Protein AF-A0A965VA04-F1 (afdb_monomer)

pLDDT: mean 80.52, std 14.57, range [36.97, 97.62]

Solvent-accessible surface area (backbone atoms only — not comparable to full-atom values): 9329 Å² total; per-residue (Å²): 128,86,87,73,84,72,56,68,74,58,52,50,52,54,49,53,49,60,75,69,34,83,90,59,52,73,62,57,53,20,60,76,72,73,46,57,55,67,59,56,49,54,55,49,70,72,44,88,49,95,79,66,78,63,66,71,76,73,51,81,84,73,53,56,68,70,58,51,50,51,52,44,55,52,51,70,73,43,54,81,79,50,40,61,55,50,28,61,77,71,75,50,54,73,67,58,47,53,50,50,51,52,50,54,54,47,55,62,68,45,49,62,58,53,49,52,52,50,54,51,50,51,56,52,49,52,53,52,47,53,53,50,53,48,53,50,50,50,52,52,50,51,54,53,49,52,55,51,51,52,48,62,66,58,74,76,112

Sequence (157 aa):
MANTAYSQD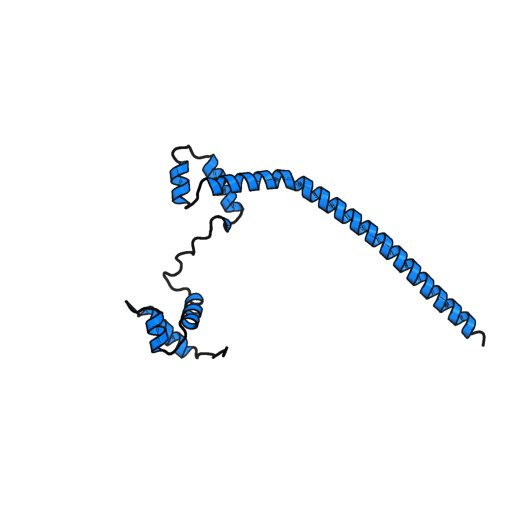FLERVIQCFLNRGKRSARDIAKEFGISHSTLGEWLSGLSLPGQNAAVPVLAEDWPAAKKFQTVSLFDALQDEERGEFLRKQGLTTAYINRWRSALLGALDTRDQEKIRLEQRVRSLEKELEKKDKALAEAAALLILQKKSQRLFLDEE

Radius of gyration: 33.51 Å; Cα contacts (8 Å, |Δi|>4): 37; chains: 1; bounding box: 64×57×90 Å

Nearest PDB structures (foldseek):
  2cfx-assembly1_C  TM=6.377E-01  e=1.053E+00  Bacillus subtilis

Mean predicted aligned error: 17.14 Å

Foldseek 3Di:
DDPPPDDPVLLVVLVVCVVVVVPDDLVVSCVVSVHDSVVSVVSVVVDPDVPVPPPPLCPLVNDDLVVLVVLLVVLVVDDPVVNVVSCVVSVHDPVSSVVSVCVVVVCVVCVVVVVVVVVVVVVVVVVVVVVVVVVVVVVVVVVVVVVVVVVVVVVVD

Secondary structure (DSSP, 8-state):
-------HHHHHHHHHHHHT-TT--HHHHHHHTT--HHHHHHHHHHS--TT--S-----GGGS-HHHHHHHHHHHHHS-HHHHHHHHHHHT--HHHHHHHHHHHHHHHHHHHHHHHHHHHHHHHHHHHHHHHHHHHHHHHHHHHHHHHHHHHHHTT-

Structure (mmCIF, N/CA/C/O backbone):
data_AF-A0A965VA04-F1
#
_entry.id   AF-A0A965VA04-F1
#
loop_
_atom_site.group_PDB
_atom_site.id
_atom_site.type_symbol
_atom_site.label_atom_id
_atom_site.label_alt_id
_atom_site.label_comp_id
_atom_site.label_asym_id
_atom_site.label_entity_id
_atom_site.label_seq_id
_atom_site.pdbx_PDB_ins_code
_atom_site.Cartn_x
_atom_site.Cartn_y
_atom_site.Cartn_z
_atom_site.occupancy
_atom_site.B_iso_or_equiv
_atom_site.auth_seq_id
_atom_site.auth_comp_id
_atom_site.auth_asym_id
_atom_site.auth_atom_id
_atom_site.pdbx_PDB_model_num
ATOM 1 N N . MET A 1 1 ? 16.373 -27.374 20.391 1.00 39.09 1 MET A N 1
ATOM 2 C CA . MET A 1 1 ? 15.597 -27.760 21.590 1.00 39.09 1 MET A CA 1
ATOM 3 C C . MET A 1 1 ? 14.671 -28.890 21.182 1.00 39.09 1 MET A C 1
ATOM 5 O O . MET A 1 1 ? 14.147 -28.831 20.078 1.00 39.09 1 MET A O 1
ATOM 9 N N . ALA A 1 2 ? 14.610 -29.962 21.973 1.00 36.97 2 ALA A N 1
ATOM 10 C CA . ALA A 1 2 ? 14.029 -31.238 21.564 1.00 36.97 2 ALA A CA 1
ATOM 11 C C . ALA A 1 2 ? 12.546 -31.096 21.189 1.00 36.97 2 ALA A C 1
ATOM 13 O O . ALA A 1 2 ? 11.734 -30.672 22.006 1.00 36.97 2 ALA A O 1
ATOM 14 N N . ASN A 1 3 ? 12.212 -31.463 19.951 1.00 45.06 3 ASN A N 1
ATOM 15 C CA . ASN A 1 3 ? 10.843 -31.636 19.487 1.00 45.06 3 ASN A CA 1
ATOM 16 C C . ASN A 1 3 ? 10.326 -32.964 20.061 1.00 45.06 3 ASN A C 1
ATOM 18 O O . ASN A 1 3 ? 10.344 -34.000 19.399 1.00 45.06 3 ASN A O 1
ATOM 22 N N . THR A 1 4 ? 10.008 -32.968 21.355 1.00 59.09 4 THR A N 1
ATOM 23 C CA . THR A 1 4 ? 9.412 -34.127 22.016 1.00 59.09 4 THR A CA 1
ATOM 24 C C . THR A 1 4 ? 7.961 -34.201 21.570 1.00 59.09 4 THR A C 1
ATOM 26 O O . THR A 1 4 ? 7.130 -33.418 22.025 1.00 59.09 4 THR A O 1
ATOM 29 N N . ALA A 1 5 ? 7.664 -35.113 20.648 1.00 65.44 5 ALA A N 1
ATOM 30 C CA . ALA A 1 5 ? 6.299 -35.454 20.284 1.00 65.44 5 ALA A CA 1
ATOM 31 C C . ALA A 1 5 ? 5.616 -36.083 21.509 1.00 65.44 5 ALA A C 1
ATOM 33 O O . ALA A 1 5 ? 5.807 -37.260 21.811 1.00 65.44 5 ALA A O 1
ATOM 34 N N . TYR A 1 6 ? 4.888 -35.271 22.272 1.00 70.81 6 TYR A N 1
ATOM 35 C CA . TYR A 1 6 ? 4.071 -35.753 23.378 1.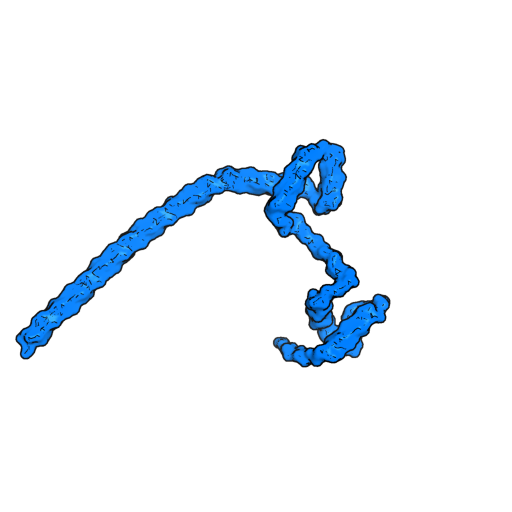00 70.81 6 TYR A CA 1
ATOM 36 C C . TYR A 1 6 ? 2.892 -36.555 22.812 1.00 70.81 6 TYR A C 1
ATOM 38 O O . TYR A 1 6 ? 2.289 -36.155 21.816 1.00 70.81 6 TYR A O 1
ATOM 46 N N . SER A 1 7 ? 2.571 -37.691 23.436 1.00 79.06 7 SER A N 1
ATOM 47 C CA . SER A 1 7 ? 1.413 -38.507 23.046 1.00 79.06 7 SER A CA 1
ATOM 48 C C . SER A 1 7 ? 0.109 -37.710 23.194 1.00 79.06 7 SER A C 1
ATOM 50 O O . SER A 1 7 ? -0.041 -36.945 24.151 1.00 79.06 7 SER A O 1
ATOM 52 N N . GLN A 1 8 ? -0.845 -37.907 22.278 1.00 73.44 8 GLN A N 1
ATOM 53 C CA . GLN A 1 8 ? -2.151 -37.234 22.316 1.00 73.44 8 GLN A CA 1
ATOM 54 C C . GLN A 1 8 ? -2.909 -37.531 23.620 1.00 73.44 8 GLN A C 1
ATOM 56 O O . GLN A 1 8 ? -3.426 -36.609 24.245 1.00 73.44 8 GLN A O 1
ATOM 61 N N . ASP A 1 9 ? -2.847 -38.767 24.119 1.00 79.75 9 ASP A N 1
ATOM 62 C CA . ASP A 1 9 ? -3.472 -39.159 25.392 1.00 79.75 9 ASP A CA 1
ATOM 63 C C . ASP A 1 9 ? -2.913 -38.383 26.594 1.00 79.75 9 ASP A C 1
ATOM 65 O O . ASP A 1 9 ? -3.607 -38.105 27.575 1.00 79.75 9 ASP A O 1
ATOM 69 N N . PHE A 1 10 ? -1.624 -38.041 26.543 1.00 82.62 10 PHE A N 1
ATOM 70 C CA . PHE A 1 10 ? -0.968 -37.268 27.592 1.00 82.62 10 PHE A CA 1
ATOM 71 C C . PHE A 1 10 ? -1.397 -35.801 27.534 1.00 82.62 10 PHE A C 1
ATOM 73 O O . PHE A 1 10 ? -1.722 -35.213 28.566 1.00 82.62 10 PHE A O 1
ATOM 80 N N . LEU A 1 11 ? -1.463 -35.240 26.325 1.00 80.56 11 LEU A N 1
ATOM 81 C CA . LEU A 1 11 ? -1.966 -33.894 26.083 1.00 80.56 11 LEU A CA 1
ATOM 82 C C . LEU A 1 11 ? -3.397 -33.740 26.625 1.00 80.56 11 LEU A C 1
ATOM 84 O O . LEU A 1 11 ? -3.666 -32.821 27.398 1.00 80.56 11 LEU A O 1
ATOM 88 N N . GLU A 1 12 ? -4.295 -34.668 26.287 1.00 81.19 12 GLU A N 1
ATOM 89 C CA . GLU A 1 12 ? -5.690 -34.642 26.737 1.00 81.19 12 GLU A CA 1
ATOM 90 C C . GLU A 1 12 ? -5.812 -34.674 28.262 1.00 81.19 12 GLU A C 1
ATOM 92 O O . GLU A 1 12 ? -6.580 -33.901 28.835 1.00 81.19 12 GLU A O 1
ATOM 97 N N . ARG A 1 13 ? -5.010 -35.495 28.949 1.00 83.75 13 ARG A N 1
ATOM 98 C CA . ARG A 1 13 ? -4.987 -35.542 30.422 1.00 83.75 13 ARG A CA 1
ATOM 99 C C . ARG A 1 13 ? -4.544 -34.218 31.040 1.00 83.75 13 ARG A C 1
ATOM 101 O O . ARG A 1 13 ? -5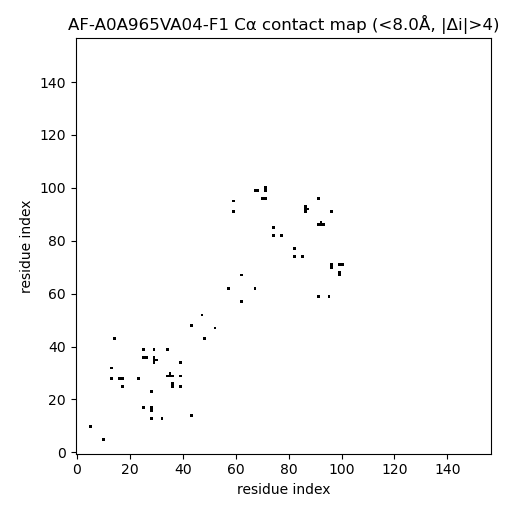.160 -33.761 32.004 1.00 83.75 13 ARG A O 1
ATOM 108 N N . VAL A 1 14 ? -3.504 -33.592 30.487 1.00 84.00 14 VAL A N 1
ATOM 109 C CA . VAL A 1 14 ? -2.998 -32.292 30.959 1.00 84.00 14 VAL A CA 1
ATOM 110 C C . VAL A 1 14 ? -4.043 -31.197 30.736 1.00 84.00 14 VAL A C 1
ATOM 112 O O . VAL A 1 14 ? -4.295 -30.396 31.638 1.00 84.00 14 VAL A O 1
ATOM 115 N N . ILE A 1 15 ? -4.711 -31.194 29.580 1.00 81.62 15 ILE A N 1
ATOM 116 C CA . ILE A 1 15 ? -5.791 -30.250 29.266 1.00 81.62 15 ILE A CA 1
ATOM 117 C C . ILE A 1 15 ? -6.987 -30.462 30.197 1.00 81.62 15 ILE A C 1
ATOM 119 O O . ILE A 1 15 ? -7.501 -29.492 30.743 1.00 81.62 15 ILE A O 1
ATOM 123 N N . GLN A 1 16 ? -7.413 -31.703 30.439 1.00 81.25 16 GLN A N 1
ATOM 124 C CA . GLN A 1 16 ? -8.511 -32.014 31.363 1.00 81.25 16 GLN A CA 1
ATOM 125 C C . GLN A 1 16 ? -8.188 -31.580 32.798 1.00 81.25 16 GLN A C 1
ATOM 127 O O . GLN A 1 16 ? -9.033 -30.999 33.482 1.00 81.25 16 GLN A O 1
ATOM 132 N N . CYS A 1 17 ? -6.949 -31.787 33.250 1.00 81.50 17 CYS A N 1
ATOM 133 C CA . CYS A 1 17 ? -6.483 -31.274 34.537 1.00 81.50 17 CYS A CA 1
ATOM 134 C C . CYS A 1 17 ? -6.502 -29.736 34.568 1.00 81.50 17 CYS A C 1
ATOM 136 O O . CYS A 1 17 ? -6.947 -29.139 35.548 1.00 81.50 17 CYS A O 1
ATOM 138 N N . PHE A 1 18 ? -6.097 -29.086 33.472 1.00 82.06 18 PHE A N 1
ATOM 139 C CA . PHE A 1 18 ? -6.137 -27.633 33.329 1.00 82.06 18 PHE A CA 1
ATOM 140 C C . PHE A 1 18 ? -7.560 -27.069 33.315 1.00 82.06 18 PHE A C 1
ATOM 142 O O . PHE A 1 18 ? -7.815 -26.039 33.938 1.00 82.06 18 PHE A O 1
ATOM 149 N N . LEU A 1 19 ? -8.501 -27.720 32.641 1.00 78.69 19 LEU A N 1
ATOM 150 C CA . LEU A 1 19 ? -9.908 -27.322 32.613 1.00 78.69 19 LEU A CA 1
ATOM 151 C C . LEU A 1 19 ? -10.553 -27.457 33.998 1.00 78.69 19 LEU A C 1
ATOM 153 O O . LEU A 1 19 ? -11.266 -26.558 34.436 1.00 78.69 19 LEU A O 1
ATOM 157 N N . ASN A 1 20 ? -10.204 -28.513 34.734 1.00 79.19 20 ASN A N 1
ATOM 158 C CA . ASN A 1 20 ? -10.722 -28.795 36.075 1.00 79.19 20 ASN A CA 1
ATOM 159 C C . ASN A 1 20 ? -9.876 -28.181 37.208 1.00 79.19 20 ASN A C 1
ATOM 161 O O . ASN A 1 20 ? -10.038 -28.529 38.378 1.00 79.19 20 ASN A O 1
ATOM 165 N N . ARG A 1 21 ? -8.964 -27.252 36.888 1.00 73.44 21 ARG A N 1
ATOM 166 C CA . ARG A 1 21 ? -7.933 -26.769 37.823 1.00 73.44 21 ARG A CA 1
ATOM 167 C C . ARG A 1 21 ? -8.432 -25.905 38.978 1.00 73.44 21 ARG A C 1
ATOM 169 O O . ARG A 1 21 ? -7.673 -25.646 39.915 1.00 73.44 21 ARG A O 1
ATOM 176 N N . GLY A 1 22 ? -9.672 -25.418 38.920 1.00 73.50 22 GLY A N 1
ATOM 177 C CA . GLY A 1 22 ? -10.227 -24.503 39.918 1.00 73.50 22 GLY A CA 1
ATOM 178 C C . GLY A 1 22 ? -9.309 -23.296 40.164 1.00 73.50 22 GLY A C 1
ATOM 179 O O . GLY A 1 22 ? -9.108 -22.476 39.274 1.00 73.50 22 GLY A O 1
ATOM 180 N N . LYS A 1 23 ? -8.725 -23.201 41.369 1.00 71.75 23 LYS A N 1
ATOM 181 C CA . LYS A 1 23 ? -7.816 -22.112 41.792 1.00 71.75 23 LYS A CA 1
ATOM 182 C C . LYS A 1 23 ? -6.332 -22.329 41.446 1.00 71.75 23 LYS A C 1
ATOM 184 O O . LYS A 1 23 ? -5.518 -21.462 41.752 1.00 71.75 23 LYS A O 1
ATOM 189 N N . ARG A 1 24 ? -5.947 -23.476 40.876 1.00 75.81 24 ARG A N 1
ATOM 190 C CA . ARG A 1 24 ? -4.537 -23.790 40.581 1.00 75.81 24 ARG A CA 1
ATOM 191 C C . ARG A 1 24 ? -4.043 -22.990 39.375 1.00 75.81 24 ARG A C 1
ATOM 193 O O . ARG A 1 24 ? -4.782 -22.787 38.408 1.00 75.81 24 ARG A O 1
ATOM 200 N N . SER A 1 25 ? -2.789 -22.542 39.416 1.00 77.81 25 SER A N 1
ATOM 201 C CA . SER A 1 25 ? -2.200 -21.781 38.314 1.00 77.81 25 SER A CA 1
ATOM 202 C C . SER A 1 25 ? -1.664 -22.704 37.213 1.00 77.81 25 SER A C 1
ATOM 204 O O . SER A 1 25 ? -1.310 -23.857 37.459 1.00 77.81 25 SER A O 1
ATOM 206 N N . ALA A 1 26 ? -1.548 -22.182 35.987 1.00 77.06 26 ALA A N 1
ATOM 207 C CA . ALA A 1 26 ? -0.932 -22.894 34.861 1.00 77.06 26 ALA A CA 1
ATOM 208 C C . ALA A 1 26 ? 0.501 -23.374 35.176 1.00 77.06 26 ALA A C 1
ATOM 210 O O . ALA A 1 26 ? 0.949 -24.406 34.682 1.00 77.06 26 ALA A O 1
ATOM 211 N N . ARG A 1 27 ? 1.214 -22.633 36.036 1.00 81.38 27 ARG A N 1
ATOM 212 C CA . ARG A 1 27 ? 2.588 -22.926 36.457 1.00 81.38 27 ARG A CA 1
ATOM 213 C C . ARG A 1 27 ? 2.671 -24.108 37.419 1.00 81.38 27 ARG A C 1
ATOM 215 O O . ARG A 1 27 ? 3.647 -24.850 37.357 1.00 81.38 27 ARG A O 1
ATOM 222 N N . ASP A 1 28 ? 1.667 -24.292 38.269 1.00 82.31 28 ASP A N 1
ATOM 223 C CA . ASP A 1 28 ? 1.632 -25.409 39.218 1.00 82.31 28 ASP A CA 1
ATOM 224 C C . ASP A 1 28 ? 1.373 -26.729 38.486 1.00 82.31 28 ASP A C 1
ATOM 226 O O . ASP A 1 28 ? 2.054 -27.717 38.736 1.00 82.31 28 ASP A O 1
ATOM 230 N N . ILE A 1 29 ? 0.482 -26.703 37.492 1.00 82.62 29 ILE A N 1
ATOM 231 C CA . ILE A 1 29 ? 0.181 -27.853 36.626 1.00 82.62 29 ILE A CA 1
ATOM 232 C C . ILE A 1 29 ? 1.400 -28.214 35.774 1.00 82.62 29 ILE A C 1
ATOM 234 O O . ILE A 1 29 ? 1.778 -29.376 35.688 1.00 82.62 29 ILE A O 1
ATOM 238 N N . ALA A 1 30 ? 2.077 -27.222 35.189 1.00 85.25 30 ALA A N 1
ATOM 239 C CA . ALA A 1 30 ? 3.297 -27.465 34.423 1.00 85.25 30 ALA A CA 1
ATOM 240 C C . ALA A 1 30 ? 4.381 -28.169 35.269 1.00 85.25 30 ALA A C 1
ATOM 242 O O . ALA A 1 30 ? 5.018 -29.106 34.794 1.00 85.25 30 ALA A O 1
ATOM 243 N N . LYS A 1 31 ? 4.537 -27.782 36.545 1.00 84.81 31 LYS A N 1
ATOM 244 C CA . LYS A 1 31 ? 5.458 -28.450 37.482 1.00 84.81 31 LYS A CA 1
ATOM 245 C C . LYS A 1 31 ? 5.027 -29.874 37.834 1.00 84.81 31 LYS A C 1
ATOM 247 O O . LYS A 1 31 ? 5.886 -30.744 37.912 1.00 84.81 31 LYS A O 1
ATOM 252 N N . GLU A 1 32 ? 3.733 -30.107 38.033 1.00 83.12 32 GLU A N 1
ATOM 253 C CA . GLU A 1 32 ? 3.170 -31.421 38.377 1.00 83.12 32 GLU A CA 1
ATOM 254 C C . GLU A 1 32 ? 3.403 -32.458 37.268 1.00 83.12 32 GLU A C 1
ATOM 256 O O . GLU A 1 32 ? 3.769 -33.597 37.548 1.00 83.12 32 GLU A O 1
ATOM 261 N N . PHE A 1 33 ? 3.274 -32.043 36.006 1.00 82.38 33 PHE A N 1
ATOM 262 C CA . PHE A 1 33 ? 3.495 -32.908 34.843 1.00 82.38 33 PHE A CA 1
ATOM 263 C C . PHE A 1 33 ? 4.930 -32.854 34.287 1.00 82.38 33 PHE A C 1
ATOM 265 O O . PHE A 1 33 ? 5.225 -33.525 33.300 1.00 82.38 33 PHE A O 1
ATOM 272 N N . GLY A 1 34 ? 5.829 -32.073 34.901 1.00 82.06 34 GLY A N 1
ATOM 273 C CA . GLY A 1 34 ? 7.233 -31.957 34.486 1.00 82.06 34 GLY A CA 1
ATOM 274 C C . GLY A 1 34 ? 7.450 -31.257 33.137 1.00 82.06 34 GLY A C 1
ATOM 275 O O . GLY A 1 34 ? 8.457 -31.498 32.475 1.00 82.06 34 GLY A O 1
ATOM 276 N N . ILE A 1 35 ? 6.516 -30.402 32.717 1.00 86.31 35 ILE A N 1
ATOM 277 C CA . ILE A 1 35 ? 6.520 -29.714 31.418 1.00 86.31 35 ILE A CA 1
ATOM 278 C C . ILE A 1 35 ? 6.936 -28.249 31.609 1.00 86.31 35 ILE A C 1
ATOM 280 O O . ILE A 1 35 ? 6.663 -27.630 32.638 1.00 86.31 35 ILE A O 1
ATOM 284 N N . SER A 1 36 ? 7.571 -27.648 30.600 1.00 83.38 36 SER A N 1
ATOM 285 C CA . SER A 1 36 ? 7.802 -26.200 30.595 1.00 83.38 36 SER A CA 1
ATOM 286 C C . SER A 1 36 ? 6.482 -25.421 30.537 1.00 83.38 36 SER A C 1
ATOM 288 O O . SER A 1 36 ? 5.577 -25.747 29.767 1.00 83.38 36 SER A O 1
ATOM 290 N N . HIS A 1 37 ? 6.403 -24.316 31.284 1.00 80.31 37 HIS A N 1
ATOM 291 C CA . HIS A 1 37 ? 5.270 -23.386 31.230 1.00 80.31 37 HIS A CA 1
ATOM 292 C C . HIS A 1 37 ? 5.014 -22.852 29.809 1.00 80.31 37 HIS A C 1
ATOM 294 O O . HIS A 1 37 ? 3.867 -22.619 29.438 1.00 80.31 37 HIS A O 1
ATOM 300 N N . SER A 1 38 ? 6.070 -22.673 29.007 1.00 77.44 38 SER A N 1
ATOM 301 C CA . SER A 1 38 ? 5.952 -22.229 27.612 1.00 77.44 38 SER A CA 1
ATOM 302 C C . SER A 1 38 ? 5.209 -23.246 26.742 1.00 77.44 38 SER A C 1
ATOM 304 O O . SER A 1 38 ? 4.315 -22.866 25.998 1.00 77.44 38 SER A O 1
ATOM 306 N N . THR A 1 39 ? 5.520 -24.535 26.892 1.00 81.38 39 THR A N 1
ATOM 307 C CA . THR A 1 39 ? 4.904 -25.630 26.128 1.00 81.38 39 THR A CA 1
ATOM 308 C C . THR A 1 39 ? 3.427 -25.794 26.483 1.00 81.38 39 THR A C 1
ATOM 310 O O . THR A 1 39 ? 2.589 -25.933 25.599 1.00 81.38 39 THR A O 1
ATOM 313 N N . LEU A 1 40 ? 3.087 -25.693 27.774 1.00 80.56 40 LEU A N 1
ATOM 314 C CA . LEU A 1 40 ? 1.691 -25.706 28.217 1.00 80.56 40 LEU A CA 1
ATOM 315 C C . LEU A 1 40 ? 0.912 -24.493 27.680 1.00 80.56 40 LEU A C 1
ATOM 317 O O . LEU A 1 40 ? -0.242 -24.636 27.289 1.00 80.56 40 LEU A O 1
ATOM 321 N N . GLY A 1 41 ? 1.540 -23.314 27.620 1.00 76.31 41 GLY A N 1
ATOM 322 C CA . GLY A 1 41 ? 0.945 -22.113 27.030 1.00 76.31 41 GLY A CA 1
ATOM 323 C C . GLY A 1 41 ? 0.706 -22.227 25.522 1.00 76.31 41 GLY A C 1
ATOM 324 O O . GLY A 1 41 ? -0.326 -21.773 25.035 1.00 76.31 41 GLY A O 1
ATOM 325 N N . GLU A 1 42 ? 1.614 -22.866 24.786 1.00 77.81 42 GLU A N 1
ATOM 326 C CA . GLU A 1 42 ? 1.490 -23.087 23.341 1.00 77.81 42 GLU A CA 1
ATOM 327 C C . GLU A 1 42 ? 0.340 -24.054 23.013 1.00 77.81 42 GLU A C 1
ATOM 329 O O . GLU A 1 42 ? -0.495 -23.760 22.158 1.00 77.81 42 GLU A O 1
ATOM 334 N N . TRP A 1 43 ? 0.204 -25.142 23.779 1.00 81.12 43 TRP A N 1
ATOM 335 C CA . TRP A 1 43 ? -0.951 -26.043 23.683 1.00 81.12 43 TRP A CA 1
ATOM 336 C C . TRP A 1 43 ? -2.260 -25.352 24.031 1.00 81.12 43 TRP A C 1
ATOM 338 O O . TRP A 1 43 ? -3.267 -25.545 23.354 1.00 81.12 43 TRP A O 1
ATOM 348 N N . LEU A 1 44 ? -2.238 -24.509 25.063 1.00 71.69 44 LEU A N 1
ATOM 349 C CA . LEU A 1 44 ? -3.411 -23.760 25.474 1.00 71.69 44 LEU A CA 1
ATOM 350 C C . LEU A 1 44 ? -3.840 -22.715 24.452 1.00 71.69 44 LEU A C 1
ATOM 352 O O . LEU A 1 44 ? -5.028 -22.486 24.292 1.00 71.69 44 LEU A O 1
ATOM 356 N N . SER A 1 45 ? -2.878 -22.095 23.776 1.00 67.69 45 SER A N 1
ATOM 357 C CA . SER A 1 45 ? -3.139 -21.110 22.726 1.00 67.69 45 SER A CA 1
ATOM 358 C C . SER A 1 45 ? -3.705 -21.773 21.467 1.00 67.69 45 SER A C 1
ATOM 360 O O . SER A 1 45 ? -4.504 -21.164 20.762 1.00 67.69 45 SER A O 1
ATOM 362 N N . GLY A 1 46 ? -3.325 -23.030 21.196 1.00 64.69 46 GLY A N 1
ATOM 363 C CA . GLY A 1 46 ? -3.902 -23.841 20.118 1.00 64.69 46 GLY A CA 1
ATOM 364 C C . GLY A 1 46 ? -5.311 -24.368 20.418 1.00 64.69 46 GLY A C 1
ATOM 365 O O . GLY A 1 46 ? -6.078 -24.640 19.496 1.00 64.69 46 GLY A O 1
ATOM 366 N N . LEU A 1 47 ? -5.680 -24.485 21.695 1.00 63.44 47 LEU A N 1
ATOM 367 C CA . LEU A 1 47 ? -7.014 -24.890 22.127 1.00 63.44 47 LEU A CA 1
ATOM 368 C C . LEU A 1 47 ? -7.850 -23.643 22.370 1.00 63.44 47 LEU A C 1
ATOM 370 O O . LEU A 1 47 ? -7.632 -22.913 23.331 1.00 63.44 47 LEU A O 1
ATOM 374 N N . SER A 1 48 ? -8.845 -23.408 21.520 1.00 51.25 48 SER A N 1
ATOM 375 C CA . SER A 1 48 ? -9.807 -22.327 21.725 1.00 51.25 48 SER A CA 1
ATOM 376 C C . SER A 1 48 ? -10.621 -22.593 23.000 1.00 51.25 48 SER A C 1
ATOM 378 O O . SER A 1 48 ? -11.669 -23.237 22.980 1.00 51.25 48 SER A O 1
ATOM 380 N N . LEU A 1 49 ? -10.088 -22.171 24.148 1.00 51.59 49 LEU A N 1
ATOM 381 C CA . LEU A 1 49 ? -10.732 -22.350 25.435 1.00 51.59 49 LEU A CA 1
ATOM 382 C C . LEU A 1 49 ? -11.890 -21.356 25.590 1.00 51.59 49 LEU A C 1
ATOM 384 O O . LEU A 1 49 ? -11.696 -20.154 25.363 1.00 51.59 49 LEU A O 1
ATOM 388 N N . PRO A 1 50 ? -13.067 -21.808 26.063 1.00 40.78 50 PRO A N 1
ATOM 389 C CA . PRO A 1 50 ? -14.162 -20.909 26.387 1.00 40.78 50 PRO A CA 1
ATOM 390 C C . PRO A 1 50 ? -13.714 -19.973 27.517 1.00 40.78 50 PRO A C 1
ATOM 392 O O . PRO A 1 50 ? -13.460 -20.404 28.639 1.00 40.78 50 PRO A O 1
ATOM 395 N N . GLY A 1 51 ? -13.553 -18.689 27.187 1.00 47.75 51 GLY A N 1
ATOM 396 C CA . GLY A 1 51 ? -13.095 -17.638 28.105 1.00 47.75 51 GLY A CA 1
ATOM 397 C C . GLY A 1 51 ? -11.752 -16.986 27.752 1.00 47.75 51 GLY A C 1
ATOM 398 O O . GLY A 1 51 ? -11.445 -15.943 28.318 1.00 47.75 51 GLY A O 1
ATOM 399 N N . GLN A 1 52 ? -10.980 -17.526 26.797 1.00 43.88 52 GLN A N 1
ATOM 400 C CA . GLN A 1 52 ? -9.772 -16.862 26.265 1.00 43.88 52 GLN A CA 1
ATOM 401 C C . GLN A 1 52 ? -10.020 -16.020 25.007 1.00 43.88 52 GLN A C 1
ATOM 403 O O . GLN A 1 52 ? -9.130 -15.299 24.572 1.00 43.88 52 GLN A O 1
ATOM 408 N N . ASN A 1 53 ? -11.261 -15.973 24.513 1.00 41.75 53 ASN A N 1
ATOM 409 C CA . ASN A 1 53 ? -11.724 -14.919 23.602 1.00 41.75 53 ASN A CA 1
ATOM 410 C C . ASN A 1 53 ? -11.986 -13.594 24.345 1.00 41.75 53 ASN A C 1
ATOM 412 O O . ASN A 1 53 ? -12.882 -12.838 23.969 1.00 41.75 53 ASN A O 1
ATOM 416 N N . ALA A 1 54 ? -11.216 -13.274 25.388 1.00 41.50 54 ALA A N 1
ATOM 417 C CA . ALA A 1 54 ? -10.963 -11.871 25.666 1.00 41.50 54 ALA A CA 1
ATOM 418 C C . ALA A 1 54 ? -10.079 -11.421 24.507 1.00 41.50 54 ALA A C 1
ATOM 420 O O . ALA A 1 54 ? -8.861 -11.569 24.572 1.00 41.50 54 ALA A O 1
ATOM 421 N N . ALA A 1 55 ? -10.725 -11.022 23.403 1.00 44.00 55 ALA A N 1
ATOM 422 C CA . ALA A 1 55 ? -10.074 -10.474 22.231 1.00 44.00 55 ALA A CA 1
ATOM 423 C C . ALA A 1 55 ? -8.952 -9.576 22.737 1.00 44.00 55 ALA A C 1
ATOM 425 O O . ALA A 1 55 ? -9.233 -8.590 23.425 1.00 44.00 55 ALA A O 1
ATOM 426 N N . VAL A 1 56 ? -7.699 -9.971 22.479 1.00 45.53 56 VAL A N 1
ATOM 427 C CA . VAL A 1 56 ? -6.555 -9.077 22.656 1.00 45.53 56 VAL A CA 1
ATOM 428 C C . VAL A 1 56 ? -7.028 -7.761 22.058 1.00 45.53 56 VAL A C 1
ATOM 430 O O . VAL A 1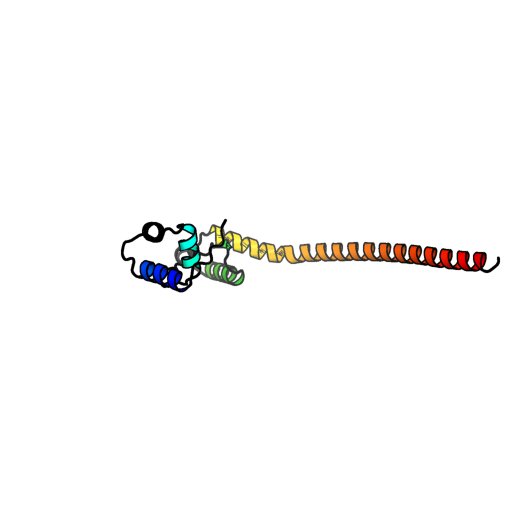 56 ? -7.473 -7.808 20.906 1.00 45.53 56 VAL A O 1
ATOM 433 N N . PRO A 1 57 ? -7.097 -6.659 22.833 1.00 46.72 57 PRO A N 1
ATOM 434 C CA . PRO A 1 57 ? -7.706 -5.441 22.341 1.00 46.72 57 PRO A CA 1
ATOM 435 C C . PRO A 1 57 ? -6.963 -5.093 21.066 1.00 46.72 57 PRO A C 1
ATOM 437 O O . PRO A 1 57 ? -5.781 -4.759 21.118 1.00 46.72 57 PRO A O 1
ATOM 440 N N . VAL A 1 58 ? -7.625 -5.300 19.923 1.00 53.78 58 VAL A N 1
ATOM 441 C CA . VAL A 1 58 ? -7.025 -5.038 18.623 1.00 53.78 58 VAL A CA 1
ATOM 442 C C . VAL A 1 58 ? -6.678 -3.571 18.690 1.00 53.78 58 VAL A C 1
ATOM 444 O O . VAL A 1 58 ? -7.583 -2.739 18.854 1.00 53.78 58 VAL A O 1
ATOM 447 N N . LEU A 1 59 ? -5.376 -3.282 18.671 1.00 63.25 59 LEU A N 1
ATOM 448 C CA . LEU A 1 59 ? -4.878 -1.928 18.804 1.00 63.25 59 LEU A CA 1
ATOM 449 C C . LEU A 1 59 ? -5.639 -1.094 17.776 1.00 63.25 59 LEU A C 1
ATOM 451 O O . LEU A 1 59 ? -5.885 -1.558 16.663 1.00 63.25 59 LEU A O 1
ATOM 455 N N . ALA A 1 60 ? -6.076 0.109 18.143 1.00 63.34 60 ALA A N 1
ATOM 456 C CA . ALA A 1 60 ? -6.860 0.954 17.241 1.00 63.34 60 ALA A CA 1
ATOM 457 C C . ALA A 1 60 ? -6.199 1.071 15.845 1.00 63.34 60 ALA A C 1
ATOM 459 O O . ALA A 1 60 ? -6.870 1.132 14.813 1.00 63.34 60 ALA A O 1
ATOM 460 N N . GLU A 1 61 ? -4.865 1.030 15.803 1.00 68.06 61 GLU A N 1
ATOM 461 C CA . GLU A 1 61 ? -4.055 0.995 14.585 1.00 68.06 61 GLU A CA 1
ATOM 462 C C . GLU A 1 61 ? -4.242 -0.232 13.688 1.00 68.06 61 GLU A C 1
ATOM 464 O O . GLU A 1 61 ? -4.131 -0.077 12.474 1.00 68.06 61 GLU A O 1
ATOM 469 N N . ASP A 1 62 ? -4.614 -1.392 14.214 1.00 77.19 62 ASP A N 1
ATOM 470 C CA . ASP A 1 62 ? -4.789 -2.627 13.438 1.00 77.19 62 ASP A CA 1
ATOM 471 C C . ASP A 1 62 ? -6.211 -2.777 12.881 1.00 77.19 62 ASP A C 1
ATOM 473 O O . ASP A 1 62 ? -6.558 -3.778 12.252 1.00 77.19 62 ASP A O 1
ATOM 477 N N . TRP A 1 63 ? -7.073 -1.773 13.080 1.00 82.50 63 TRP A N 1
ATOM 478 C CA . TRP A 1 63 ? -8.429 -1.827 12.544 1.00 82.50 63 TRP A CA 1
ATOM 479 C C . TRP A 1 63 ? -8.420 -1.788 11.008 1.00 82.50 63 TRP A C 1
ATOM 481 O O . TRP A 1 63 ? -7.657 -1.017 10.406 1.00 82.50 63 TRP A O 1
ATOM 491 N N . PRO A 1 64 ? -9.311 -2.558 10.352 1.00 84.94 64 PRO A N 1
ATOM 492 C CA . PRO A 1 64 ? -9.441 -2.520 8.904 1.00 84.94 64 PRO A CA 1
ATOM 493 C C . PRO A 1 64 ? -9.839 -1.114 8.439 1.00 84.94 64 PRO A C 1
ATOM 495 O O . PRO A 1 64 ? -10.617 -0.421 9.101 1.00 84.94 64 PRO A O 1
ATOM 498 N N . ALA A 1 65 ? -9.325 -0.698 7.277 1.00 84.88 65 ALA A N 1
ATOM 499 C CA . ALA A 1 65 ? -9.507 0.657 6.748 1.00 84.88 65 ALA A CA 1
ATOM 500 C C . ALA A 1 65 ? -10.989 1.063 6.637 1.00 84.88 65 ALA A C 1
ATOM 502 O O . ALA A 1 65 ? -11.350 2.177 7.010 1.00 84.88 65 ALA A O 1
ATOM 503 N N . ALA A 1 66 ? -11.859 0.134 6.225 1.00 85.88 66 ALA A N 1
ATOM 504 C CA . ALA A 1 66 ? -13.303 0.358 6.153 1.00 85.88 66 ALA A CA 1
ATOM 505 C C . ALA A 1 66 ? -13.919 0.703 7.523 1.00 85.88 66 ALA A C 1
ATOM 507 O O . ALA A 1 66 ? -14.724 1.626 7.626 1.00 85.88 66 ALA A O 1
ATOM 508 N N . LYS A 1 67 ? -13.496 0.015 8.592 1.00 87.44 67 LYS A N 1
ATOM 509 C CA . LYS A 1 67 ? -13.985 0.266 9.957 1.00 87.44 67 LYS A CA 1
ATOM 510 C C . LYS A 1 67 ? -13.469 1.597 10.502 1.00 87.44 67 LYS A C 1
ATOM 512 O O . LYS A 1 67 ? -14.228 2.329 11.134 1.00 87.44 67 LYS A O 1
ATOM 517 N N . LYS A 1 68 ? -12.203 1.936 10.231 1.00 88.50 68 LYS A N 1
ATOM 518 C CA . LYS A 1 68 ? -11.630 3.250 10.573 1.00 88.50 68 LYS A CA 1
ATOM 519 C C . LYS A 1 68 ? -12.417 4.375 9.905 1.00 88.50 68 LYS A C 1
ATOM 521 O O . LYS A 1 68 ? -12.835 5.300 10.588 1.00 88.50 68 LYS A O 1
ATOM 526 N N . PHE A 1 69 ? -12.689 4.251 8.605 1.00 88.69 69 PHE A N 1
ATOM 527 C CA . PHE A 1 69 ? -13.481 5.229 7.858 1.00 88.69 69 PHE A CA 1
ATOM 528 C C . PHE A 1 69 ? -14.894 5.393 8.427 1.00 88.69 69 PHE A C 1
ATOM 530 O O . PHE A 1 69 ? -15.302 6.513 8.718 1.00 88.69 69 PHE A O 1
ATOM 537 N N . GLN A 1 70 ? -15.615 4.291 8.658 1.00 90.19 70 GLN A N 1
ATOM 538 C CA . GLN A 1 70 ? -16.951 4.345 9.263 1.00 90.19 70 GLN A CA 1
ATOM 539 C C . GLN A 1 70 ? -16.924 5.033 10.628 1.00 90.19 70 GLN A C 1
ATOM 541 O O . GLN A 1 70 ? -17.783 5.853 10.924 1.00 90.19 70 GLN A O 1
ATOM 546 N N . THR A 1 71 ? -15.911 4.743 11.442 1.00 90.19 71 THR A N 1
ATOM 547 C CA . THR A 1 71 ? -15.776 5.329 12.779 1.00 90.19 71 THR A CA 1
ATOM 548 C C . THR A 1 71 ? -15.509 6.833 12.710 1.00 90.19 71 THR A C 1
ATOM 550 O O . THR A 1 71 ? -16.122 7.584 13.461 1.00 90.19 71 THR A O 1
ATOM 553 N N . VAL A 1 72 ? -14.649 7.286 11.789 1.00 90.69 72 VAL A N 1
ATOM 554 C CA . VAL A 1 72 ? -14.412 8.720 11.535 1.00 90.69 72 VAL A CA 1
ATOM 555 C C . VAL A 1 72 ? -15.690 9.397 11.032 1.00 90.69 72 VAL A C 1
ATOM 557 O O . VAL A 1 72 ? -16.053 10.452 11.538 1.00 90.69 72 VAL A O 1
ATOM 560 N N . SER A 1 73 ? -16.412 8.771 10.099 1.00 90.06 73 SER A N 1
ATOM 561 C CA . SER A 1 73 ? -17.662 9.313 9.554 1.00 90.06 73 SER A CA 1
ATOM 562 C C . SER A 1 73 ? -18.763 9.432 10.608 1.00 90.06 73 SER A C 1
ATOM 564 O O . SER A 1 73 ? -19.484 10.424 10.623 1.00 90.06 73 SER A O 1
ATOM 566 N N . LEU A 1 74 ? -18.904 8.433 11.483 1.00 89.69 74 LEU A N 1
ATOM 567 C CA . LEU A 1 74 ? -19.865 8.468 12.585 1.00 89.69 74 LEU A CA 1
ATOM 568 C C . LEU A 1 74 ? -19.475 9.524 13.620 1.00 89.69 74 LEU A C 1
ATOM 570 O O . LEU A 1 74 ? -20.336 10.257 14.090 1.00 89.69 74 LEU A O 1
ATOM 574 N N . PHE A 1 75 ? -18.184 9.641 13.938 1.00 89.38 75 PHE A N 1
ATOM 575 C CA . PHE A 1 75 ? -17.681 10.675 14.839 1.00 89.38 75 PHE A CA 1
ATOM 576 C C . PHE A 1 75 ? -17.954 12.094 14.322 1.00 89.38 75 PHE A C 1
ATOM 578 O O . PHE A 1 75 ? -18.365 12.956 15.097 1.00 89.38 75 PHE A O 1
ATOM 585 N N . ASP A 1 76 ? -17.773 12.326 13.020 1.00 86.88 76 ASP A N 1
ATOM 586 C CA . ASP A 1 76 ? -18.058 13.621 12.398 1.00 86.88 76 ASP A CA 1
ATOM 587 C C . ASP A 1 76 ? -19.562 13.957 12.409 1.00 86.88 76 ASP A C 1
ATOM 589 O O . ASP A 1 76 ? -19.915 15.130 12.528 1.00 86.88 76 ASP A O 1
ATOM 593 N N . ALA A 1 77 ? -20.441 12.950 12.340 1.00 89.88 77 ALA A N 1
ATOM 594 C CA . ALA A 1 77 ? -21.897 13.124 12.358 1.00 89.88 77 ALA A CA 1
ATOM 595 C C . ALA A 1 77 ? -22.497 13.376 13.758 1.00 89.88 77 ALA A C 1
ATOM 597 O O . ALA A 1 77 ? -23.623 13.860 13.854 1.00 89.88 77 ALA A O 1
ATOM 598 N N . LEU A 1 78 ? -21.772 13.040 14.830 1.00 90.12 78 LEU A N 1
ATOM 599 C CA . LEU A 1 78 ? -22.216 13.198 16.223 1.00 90.12 78 LEU A CA 1
ATOM 600 C C . LEU A 1 78 ? -22.018 14.636 16.732 1.00 90.12 78 LEU A C 1
ATOM 602 O O . LEU A 1 78 ? -21.080 15.324 16.311 1.00 90.12 78 LEU A O 1
ATOM 606 N N . GLN A 1 79 ? -22.865 15.064 17.677 1.00 87.19 79 GLN A N 1
ATOM 607 C CA . GLN A 1 79 ? -22.708 16.342 18.390 1.00 87.19 79 GLN A CA 1
ATOM 608 C C . GLN A 1 79 ? -21.571 16.288 19.425 1.00 87.19 79 GLN A C 1
ATOM 610 O O . GLN A 1 79 ? -21.126 15.208 19.824 1.00 87.19 79 GLN A O 1
ATOM 615 N N . ASP A 1 80 ? -21.076 17.452 19.857 1.00 80.88 80 ASP A N 1
ATOM 616 C CA . ASP A 1 80 ? -19.896 17.559 20.728 1.00 80.88 80 ASP A CA 1
ATOM 617 C C . ASP A 1 80 ? -20.064 16.834 22.070 1.00 80.88 80 ASP A C 1
ATOM 619 O O . ASP A 1 80 ? -19.107 16.237 22.573 1.00 80.88 80 ASP A O 1
ATOM 623 N N . GLU A 1 81 ? -21.281 16.796 22.610 1.00 82.12 81 GLU A N 1
ATOM 624 C CA . GLU A 1 81 ? -21.607 16.076 23.840 1.00 82.12 81 GLU A CA 1
ATOM 625 C C . GLU A 1 81 ? -21.508 14.550 23.658 1.00 82.12 81 GLU A C 1
ATOM 627 O O . GLU A 1 81 ? -20.999 13.832 24.524 1.00 82.12 81 GLU A O 1
ATOM 632 N N . GLU A 1 82 ? -21.928 14.045 22.498 1.00 85.19 82 GLU A N 1
ATOM 633 C CA . GLU A 1 82 ? -21.999 12.613 22.190 1.00 85.19 82 GLU A CA 1
ATOM 634 C C . GLU A 1 82 ? -20.650 12.047 21.718 1.00 85.19 82 GLU A C 1
ATOM 636 O O . GLU A 1 82 ? -20.352 10.863 21.917 1.00 85.19 82 GLU A O 1
ATOM 641 N N . ARG A 1 83 ? -19.783 12.894 21.147 1.00 86.25 83 ARG A N 1
ATOM 642 C CA . ARG A 1 83 ? -18.423 12.532 20.705 1.00 86.25 83 ARG A CA 1
ATOM 643 C C . ARG A 1 83 ? -17.582 11.960 21.841 1.00 86.25 83 ARG A C 1
ATOM 645 O O . ARG A 1 83 ? -16.877 10.964 21.654 1.00 86.25 83 ARG A O 1
ATOM 652 N N . GLY A 1 84 ? -17.669 12.559 23.029 1.00 83.62 84 GLY A N 1
ATOM 653 C CA . GLY A 1 84 ? -16.941 12.100 24.211 1.00 83.62 84 GLY A CA 1
ATOM 654 C C . GLY A 1 84 ? -17.386 10.712 24.679 1.00 83.62 84 GLY A C 1
ATOM 655 O O . GLY A 1 84 ? -16.552 9.874 25.027 1.00 83.62 84 GLY A O 1
ATOM 656 N N . GLU A 1 85 ? -18.689 10.433 24.654 1.00 86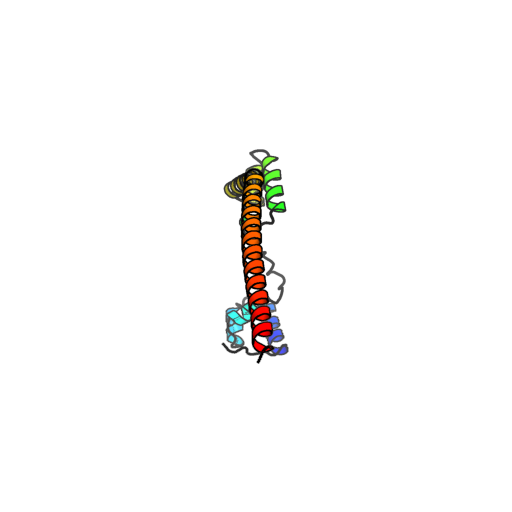.38 85 GLU A N 1
ATOM 657 C CA . GLU A 1 85 ? -19.221 9.108 24.987 1.00 86.38 85 GLU A CA 1
ATOM 658 C C . GLU A 1 85 ? -18.877 8.061 23.931 1.00 86.38 85 GLU A C 1
ATOM 660 O O . GLU A 1 85 ? -18.511 6.934 24.269 1.00 86.38 85 GLU A O 1
ATOM 665 N N . PHE A 1 86 ? -18.956 8.435 22.656 1.00 86.75 86 PHE A N 1
ATOM 666 C CA . PHE A 1 86 ? -18.621 7.566 21.537 1.00 86.75 86 PHE A CA 1
ATOM 667 C C . PHE A 1 86 ? -17.159 7.109 21.586 1.00 86.75 86 PHE A C 1
ATOM 669 O O . PHE A 1 86 ? -16.880 5.914 21.481 1.00 86.75 86 PHE A O 1
ATOM 676 N N . LEU A 1 87 ? -16.228 8.034 21.835 1.00 86.12 87 LEU A N 1
ATOM 677 C CA . LEU A 1 87 ? -14.804 7.733 22.001 1.00 86.12 87 LEU A CA 1
ATOM 678 C C . LEU A 1 87 ? -14.550 6.738 23.140 1.00 86.12 87 LEU A C 1
ATOM 680 O O . LEU A 1 87 ? -13.816 5.765 22.958 1.00 86.12 87 LEU A O 1
ATOM 684 N N . ARG A 1 88 ? -15.215 6.923 24.288 1.00 86.31 88 ARG A N 1
ATOM 685 C CA . ARG A 1 88 ? -15.111 5.999 25.431 1.00 86.31 88 ARG A CA 1
ATOM 686 C C . ARG A 1 88 ? -15.680 4.618 25.108 1.00 86.31 88 ARG A C 1
ATOM 688 O O . ARG A 1 88 ? -15.038 3.624 25.428 1.00 86.31 88 ARG A O 1
ATOM 695 N N . LYS A 1 89 ? -16.839 4.546 24.438 1.00 85.31 89 LYS A N 1
ATOM 696 C CA . LYS A 1 89 ? -17.464 3.279 24.006 1.00 85.31 89 LYS A CA 1
ATOM 697 C C . LYS A 1 89 ? -16.576 2.499 23.035 1.00 85.31 89 LYS A C 1
ATOM 699 O O . LYS A 1 89 ? -16.537 1.276 23.099 1.00 85.31 89 LYS A O 1
ATOM 704 N N . GLN A 1 90 ? -15.866 3.199 22.152 1.00 81.94 90 GLN A N 1
ATOM 705 C CA . GLN A 1 90 ? -14.966 2.587 21.172 1.00 81.94 90 GLN A CA 1
ATOM 706 C C . GLN A 1 90 ? -13.547 2.335 21.712 1.00 81.94 90 GLN A C 1
ATOM 708 O O . GLN A 1 90 ? -12.754 1.684 21.037 1.00 81.94 90 GLN A O 1
ATOM 713 N N . GLY A 1 91 ? -13.208 2.840 22.905 1.00 82.69 91 GLY A N 1
ATOM 714 C CA . GLY A 1 91 ? -11.851 2.765 23.455 1.00 82.69 91 GLY A CA 1
ATOM 715 C C . GLY A 1 91 ? -10.829 3.587 22.659 1.00 82.69 91 GLY A C 1
ATOM 716 O O . GLY A 1 91 ? -9.660 3.215 22.586 1.00 82.69 91 GLY A O 1
ATOM 717 N N . LEU A 1 92 ? -11.270 4.677 22.024 1.00 84.31 92 LEU A N 1
ATOM 718 C CA . LEU A 1 92 ? -10.460 5.516 21.142 1.00 84.31 92 LEU A CA 1
ATOM 719 C C . LEU A 1 92 ? -10.215 6.896 21.753 1.00 84.31 92 LEU A C 1
ATOM 721 O O . LEU A 1 92 ? -11.047 7.443 22.471 1.00 84.31 92 LEU A O 1
ATOM 725 N N . THR A 1 93 ? -9.081 7.493 21.398 1.00 85.25 93 THR A N 1
ATOM 726 C CA . THR A 1 93 ? -8.752 8.890 21.716 1.00 85.25 93 THR A CA 1
ATOM 727 C C . THR A 1 93 ? -8.984 9.763 20.487 1.00 85.25 93 THR A C 1
ATOM 729 O O . THR A 1 93 ? -8.747 9.325 19.361 1.00 85.25 93 THR A O 1
ATOM 732 N N . THR A 1 94 ? -9.341 11.033 20.684 1.00 84.56 94 THR A N 1
ATOM 733 C CA . THR A 1 94 ? -9.497 12.030 19.607 1.00 84.56 94 THR A CA 1
ATOM 734 C C . THR A 1 94 ? -8.281 12.099 18.672 1.00 84.56 94 THR A C 1
ATOM 736 O O . THR A 1 94 ? -8.427 12.285 17.467 1.00 84.56 94 THR A O 1
ATOM 739 N N . ALA A 1 95 ? -7.072 11.868 19.199 1.00 83.44 95 ALA A N 1
ATOM 740 C CA . ALA A 1 95 ? -5.840 11.803 18.413 1.00 83.44 95 ALA A CA 1
ATOM 741 C C . ALA A 1 95 ? -5.869 10.720 17.315 1.00 83.44 95 ALA A C 1
ATOM 743 O O . ALA A 1 95 ? -5.392 10.966 16.208 1.00 83.44 95 ALA A O 1
ATOM 744 N N . TYR A 1 96 ? -6.461 9.549 17.584 1.00 85.06 96 TYR A N 1
ATOM 745 C CA . TYR A 1 96 ? -6.587 8.479 16.590 1.00 85.06 96 TYR A CA 1
ATOM 746 C C . TYR A 1 96 ? -7.532 8.874 15.458 1.00 85.06 96 TYR A C 1
ATOM 748 O O . TYR A 1 96 ? -7.201 8.669 14.292 1.00 85.06 96 TYR A O 1
ATOM 756 N N . ILE A 1 97 ? -8.664 9.501 15.787 1.00 88.12 97 ILE A N 1
ATOM 757 C CA . ILE A 1 97 ? -9.637 9.961 14.791 1.00 88.12 97 ILE A CA 1
ATOM 758 C C . ILE A 1 97 ? -9.028 11.037 13.896 1.00 88.12 97 ILE A C 1
ATOM 760 O O . ILE A 1 97 ? -9.105 10.928 12.673 1.00 88.12 97 ILE A O 1
ATOM 764 N N . ASN A 1 98 ? -8.356 12.026 14.486 1.00 86.50 98 ASN A N 1
ATOM 765 C CA . ASN A 1 98 ? -7.684 13.076 13.724 1.00 86.50 98 ASN A CA 1
ATOM 766 C C . ASN A 1 98 ? -6.589 12.501 12.821 1.00 86.50 98 ASN A C 1
ATOM 768 O O . ASN A 1 98 ? -6.504 12.864 11.651 1.00 86.50 98 ASN A O 1
ATOM 772 N N . ARG A 1 99 ? -5.798 11.543 13.318 1.00 87.56 99 ARG A N 1
ATOM 773 C CA . ARG A 1 99 ? -4.782 10.862 12.508 1.00 87.56 99 ARG A CA 1
ATOM 774 C C . ARG A 1 99 ? -5.398 10.101 11.338 1.00 87.56 99 ARG A C 1
ATOM 776 O O . ARG A 1 99 ? -4.878 10.187 10.230 1.00 87.56 99 ARG A O 1
ATOM 783 N N . TRP A 1 100 ? -6.488 9.366 11.555 1.00 89.88 100 TRP A N 1
ATOM 784 C CA . TRP A 1 100 ? -7.174 8.656 10.473 1.00 89.88 100 TRP A CA 1
ATOM 785 C C . TRP A 1 100 ? -7.794 9.617 9.466 1.00 89.88 100 TRP A C 1
ATOM 787 O O . TRP A 1 100 ? -7.674 9.379 8.270 1.00 89.88 100 TRP A O 1
ATOM 797 N N . ARG A 1 101 ? -8.371 10.732 9.920 1.00 88.38 101 ARG A N 1
ATOM 798 C CA . ARG A 1 101 ? -8.872 11.798 9.047 1.00 88.38 101 ARG A CA 1
ATOM 799 C C . ARG A 1 101 ? -7.761 12.362 8.162 1.00 88.38 101 ARG A C 1
ATOM 801 O O . ARG A 1 101 ? -7.915 12.403 6.946 1.00 88.38 101 ARG A O 1
ATOM 808 N N . SER A 1 102 ? -6.629 12.740 8.752 1.00 85.88 102 SER A N 1
ATOM 809 C CA . SER A 1 102 ? -5.475 13.255 8.008 1.00 85.88 102 SER A CA 1
ATOM 810 C C . SER A 1 102 ? -4.890 12.219 7.050 1.00 85.88 102 SER A C 1
ATOM 812 O O . SER A 1 102 ? -4.528 12.571 5.935 1.00 85.88 102 SER A O 1
ATOM 814 N N . ALA A 1 103 ? -4.830 10.945 7.444 1.00 86.25 103 ALA A N 1
ATOM 815 C CA . ALA A 1 103 ? -4.360 9.874 6.570 1.00 86.25 103 ALA A CA 1
ATOM 816 C C . ALA A 1 103 ? -5.302 9.641 5.377 1.00 86.25 103 ALA A C 1
ATOM 818 O O . ALA A 1 103 ? -4.827 9.439 4.265 1.00 86.25 103 ALA A O 1
ATOM 819 N N . LEU A 1 104 ? -6.621 9.697 5.591 1.00 85.44 104 LEU A N 1
ATOM 820 C CA . LEU A 1 104 ? -7.619 9.565 4.527 1.00 85.44 104 LEU A CA 1
ATOM 821 C C . LEU A 1 104 ? -7.545 10.731 3.536 1.00 85.44 104 LEU A C 1
ATOM 823 O O . LEU A 1 104 ? -7.523 10.498 2.332 1.00 85.44 104 LEU A O 1
ATOM 827 N N . LEU A 1 105 ? -7.462 11.967 4.034 1.00 84.38 105 LEU A N 1
ATOM 828 C CA . LEU A 1 105 ? -7.316 13.157 3.191 1.00 84.38 105 LEU A CA 1
ATOM 829 C C . LEU A 1 105 ? -5.982 13.144 2.435 1.00 84.38 105 LEU A C 1
ATOM 831 O O . LEU A 1 105 ? -5.960 13.324 1.223 1.00 84.38 105 LEU A O 1
ATOM 835 N N . GLY A 1 106 ? -4.885 12.828 3.127 1.00 82.00 106 GLY A N 1
ATOM 836 C CA . GLY A 1 106 ? -3.569 12.705 2.509 1.00 82.00 106 GLY A CA 1
ATOM 837 C C . GLY A 1 106 ? -3.532 11.634 1.421 1.00 82.00 106 GLY A C 1
ATOM 838 O O . GLY A 1 106 ? -2.976 11.877 0.360 1.00 82.00 106 GLY A O 1
ATOM 839 N N . ALA A 1 107 ? -4.173 10.481 1.634 1.00 81.69 107 ALA A N 1
ATOM 840 C CA . ALA A 1 107 ? -4.250 9.422 0.629 1.00 81.69 107 ALA A CA 1
ATOM 841 C C . ALA A 1 107 ? -5.058 9.820 -0.617 1.00 81.69 107 ALA A C 1
ATOM 843 O O . ALA A 1 107 ? -4.810 9.280 -1.694 1.00 81.69 107 ALA A O 1
ATOM 844 N N . LEU A 1 108 ? -6.024 10.735 -0.490 1.00 78.00 108 LEU A N 1
ATOM 845 C CA . LEU A 1 108 ? -6.757 11.274 -1.637 1.00 78.00 108 LEU A CA 1
ATOM 846 C C . LEU A 1 108 ? -5.894 12.265 -2.429 1.00 78.00 108 LEU A C 1
ATOM 848 O O . LEU A 1 108 ? -5.862 12.172 -3.652 1.00 78.00 108 LEU A O 1
ATOM 852 N N . ASP A 1 109 ? -5.139 13.130 -1.748 1.00 78.88 109 ASP A N 1
ATOM 853 C CA . ASP A 1 109 ? -4.288 14.140 -2.394 1.00 78.88 109 ASP A CA 1
ATOM 854 C C . ASP A 1 109 ? -3.009 13.555 -3.025 1.00 78.88 109 ASP A C 1
ATOM 856 O O . ASP A 1 109 ? -2.533 14.035 -4.056 1.00 78.88 109 ASP A O 1
ATOM 860 N N . THR A 1 110 ? -2.413 12.513 -2.433 1.00 72.19 110 THR A N 1
ATOM 861 C CA . THR A 1 110 ? -1.133 11.955 -2.912 1.00 72.19 110 THR A CA 1
ATOM 862 C C . THR A 1 110 ? -1.283 10.924 -4.025 1.00 72.19 110 THR A C 1
ATOM 864 O O . THR A 1 110 ? -0.307 10.655 -4.733 1.00 72.19 110 THR A O 1
ATOM 867 N N . ARG A 1 111 ? -2.485 10.365 -4.221 1.00 69.06 111 ARG A N 1
ATOM 868 C CA . ARG A 1 111 ? -2.732 9.281 -5.184 1.00 69.06 111 ARG A CA 1
ATOM 869 C C . ARG A 1 111 ? -2.338 9.661 -6.609 1.00 69.06 111 ARG A C 1
ATOM 871 O O . ARG A 1 111 ? -1.750 8.846 -7.322 1.00 69.06 111 ARG A O 1
ATOM 878 N N . ASP A 1 112 ? -2.608 10.899 -7.003 1.00 70.25 112 ASP A N 1
ATOM 879 C CA . ASP A 1 112 ? -2.288 11.377 -8.347 1.00 70.25 112 ASP A CA 1
ATOM 880 C C . ASP A 1 112 ? -0.787 11.636 -8.515 1.00 70.25 112 ASP A C 1
ATOM 882 O O . ASP A 1 112 ? -0.204 11.303 -9.549 1.00 70.25 112 ASP A O 1
ATOM 886 N N . GLN A 1 113 ? -0.116 12.137 -7.476 1.00 76.19 113 GLN A N 1
ATOM 887 C CA . GLN A 1 113 ? 1.324 12.397 -7.521 1.00 76.19 113 GLN A CA 1
ATOM 888 C C . GLN A 1 113 ? 2.146 11.107 -7.576 1.00 76.19 113 GLN A C 1
ATOM 890 O O . GLN A 1 113 ? 3.123 11.019 -8.325 1.00 76.19 113 GLN A O 1
ATOM 895 N N . GLU A 1 114 ? 1.761 10.097 -6.798 1.00 81.06 114 GLU A N 1
ATOM 896 C CA . GLU A 1 114 ? 2.456 8.812 -6.773 1.00 81.06 114 GLU A CA 1
ATOM 897 C C . GLU A 1 114 ? 2.257 8.048 -8.085 1.00 81.06 114 GLU A C 1
ATOM 899 O O . GLU A 1 114 ? 3.226 7.543 -8.656 1.00 81.06 114 GLU A O 1
ATOM 904 N N . LYS A 1 115 ? 1.039 8.065 -8.640 1.00 82.50 115 LYS A N 1
ATOM 905 C CA . LYS A 1 115 ? 0.751 7.485 -9.956 1.00 82.50 115 LYS A CA 1
ATOM 906 C C . LYS A 1 115 ? 1.609 8.117 -11.055 1.00 82.50 115 LYS A C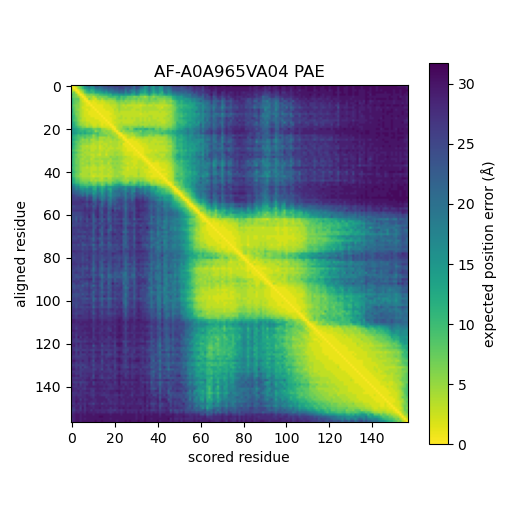 1
ATOM 908 O O . LYS A 1 115 ? 2.244 7.392 -11.817 1.00 82.50 115 LYS A O 1
ATOM 913 N N . ILE A 1 116 ? 1.703 9.449 -11.096 1.00 84.00 116 ILE A N 1
ATOM 914 C CA . ILE A 1 116 ? 2.534 10.161 -12.081 1.00 84.00 116 ILE A CA 1
ATOM 915 C C . ILE A 1 116 ? 4.013 9.764 -11.947 1.00 84.00 116 ILE A C 1
ATOM 917 O O . ILE A 1 116 ? 4.680 9.507 -12.953 1.00 84.00 116 ILE A O 1
ATOM 921 N N . ARG A 1 117 ? 4.538 9.674 -10.718 1.00 88.81 117 ARG A N 1
ATOM 922 C CA . ARG A 1 117 ? 5.927 9.248 -10.471 1.00 88.81 117 ARG A CA 1
ATOM 923 C C . ARG A 1 117 ? 6.176 7.815 -10.935 1.00 88.81 117 ARG A C 1
ATOM 925 O O . ARG A 1 117 ? 7.192 7.552 -11.580 1.00 88.81 117 ARG A O 1
ATOM 932 N N . LEU A 1 118 ? 5.254 6.900 -10.640 1.00 91.25 118 LEU A N 1
ATOM 933 C CA . LEU A 1 118 ? 5.347 5.507 -11.073 1.00 91.25 118 LEU A CA 1
ATOM 934 C C . LEU A 1 118 ? 5.308 5.399 -12.602 1.00 91.25 118 LEU A C 1
ATOM 936 O O . LEU A 1 118 ? 6.162 4.732 -13.179 1.00 91.25 118 LEU A O 1
ATOM 940 N N . GLU A 1 119 ? 4.413 6.119 -13.277 1.00 92.38 119 GLU A N 1
ATOM 941 C CA . GLU A 1 119 ? 4.340 6.148 -14.745 1.00 92.38 119 GLU A CA 1
ATOM 942 C C . GLU A 1 119 ? 5.609 6.715 -15.400 1.00 92.38 119 GLU A C 1
ATOM 944 O O . GLU A 1 119 ? 6.037 6.258 -16.463 1.00 92.38 119 GLU A O 1
ATOM 949 N N . GL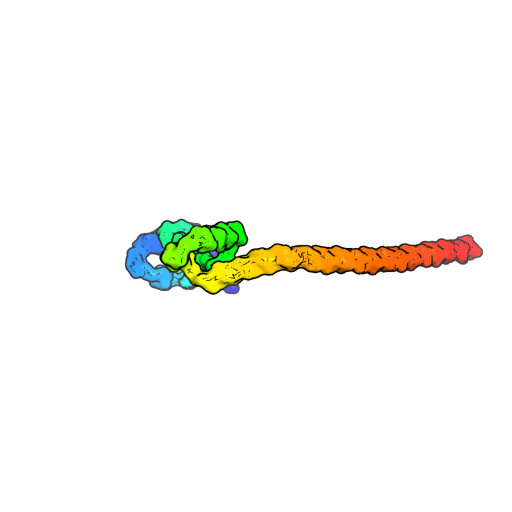N A 1 120 ? 6.230 7.731 -14.797 1.00 93.56 120 GLN A N 1
ATOM 950 C CA . GLN A 1 120 ? 7.521 8.249 -15.259 1.00 93.56 120 GLN A CA 1
ATOM 951 C C . GLN A 1 120 ? 8.632 7.213 -15.074 1.00 93.56 120 GLN A C 1
ATOM 953 O O . GLN A 1 120 ? 9.458 7.026 -15.972 1.00 93.56 120 GLN A O 1
ATOM 958 N N . ARG A 1 121 ? 8.635 6.504 -13.937 1.00 94.44 121 ARG A N 1
ATOM 959 C CA . ARG A 1 121 ? 9.619 5.456 -13.669 1.00 94.44 121 ARG A CA 1
ATOM 960 C C . ARG A 1 121 ? 9.475 4.296 -14.646 1.00 94.44 121 ARG A C 1
ATOM 962 O O . ARG A 1 121 ? 10.485 3.886 -15.215 1.00 94.44 121 ARG A O 1
ATOM 969 N N . VAL A 1 122 ? 8.252 3.832 -14.895 1.00 96.19 122 VAL A N 1
ATOM 970 C CA . VAL A 1 122 ? 7.958 2.780 -15.879 1.00 96.19 122 VAL A CA 1
ATOM 971 C C . VAL A 1 122 ? 8.482 3.183 -17.256 1.00 96.19 122 VAL A C 1
ATOM 973 O O . VAL A 1 122 ? 9.323 2.478 -17.802 1.00 96.19 122 VAL A O 1
ATOM 976 N N . ARG A 1 123 ? 8.142 4.383 -17.747 1.00 96.50 123 ARG A N 1
ATOM 977 C CA . ARG A 1 123 ? 8.653 4.880 -19.039 1.00 96.50 123 ARG A CA 1
ATOM 978 C C . ARG A 1 123 ? 10.177 4.974 -19.102 1.00 96.50 123 ARG A C 1
ATOM 980 O O . ARG A 1 123 ? 10.767 4.745 -20.156 1.00 96.50 123 ARG A O 1
ATOM 987 N N . SER A 1 124 ? 10.835 5.350 -18.002 1.00 95.69 124 SER A N 1
ATOM 988 C CA . SER A 1 124 ? 12.304 5.385 -17.953 1.00 95.69 124 SER A CA 1
ATOM 989 C C . SER A 1 124 ? 12.907 3.984 -18.068 1.00 95.69 124 SER A C 1
ATOM 991 O O . SER A 1 124 ? 13.853 3.786 -18.827 1.00 95.69 124 SER A O 1
ATOM 993 N N . LEU A 1 125 ? 12.314 3.011 -17.372 1.00 97.62 125 LEU A N 1
ATOM 994 C CA . LEU A 1 125 ? 12.765 1.625 -17.368 1.00 97.62 125 LEU A CA 1
ATOM 995 C C . LEU A 1 125 ? 12.518 0.954 -18.720 1.00 97.62 125 LEU A C 1
ATOM 997 O O . LEU A 1 125 ? 13.405 0.268 -19.212 1.00 97.62 125 LEU A O 1
ATOM 1001 N N . GLU A 1 126 ? 11.374 1.205 -19.358 1.00 97.06 126 GLU A N 1
ATOM 1002 C CA . GLU A 1 126 ? 11.070 0.713 -20.708 1.00 97.06 126 GLU A CA 1
ATOM 1003 C C . GLU A 1 126 ? 12.098 1.207 -21.733 1.00 97.06 126 GLU A C 1
ATOM 1005 O O . GLU A 1 126 ? 12.606 0.424 -22.532 1.00 97.06 126 GLU A O 1
ATOM 1010 N N . LYS A 1 127 ? 12.486 2.488 -21.671 1.00 97.38 127 LYS A N 1
ATOM 1011 C CA . LYS A 1 127 ? 13.529 3.041 -22.553 1.00 97.38 127 LYS A CA 1
ATOM 1012 C C . LYS A 1 127 ? 14.903 2.428 -22.303 1.00 97.38 127 LYS A C 1
ATOM 1014 O O . LYS A 1 127 ? 15.673 2.240 -23.243 1.00 97.38 127 LYS A O 1
ATOM 1019 N N . GLU A 1 128 ? 15.257 2.184 -21.045 1.00 96.88 128 GLU A N 1
ATOM 1020 C CA . GLU A 1 128 ? 16.513 1.507 -20.713 1.00 96.88 128 GLU A CA 1
ATOM 1021 C C . GLU A 1 128 ? 16.513 0.057 -21.196 1.00 96.88 128 GLU A C 1
ATOM 1023 O O . GLU A 1 128 ? 17.534 -0.407 -21.703 1.00 96.88 128 GLU A O 1
ATOM 1028 N N . LEU A 1 129 ? 15.376 -0.631 -21.075 1.00 97.56 129 LEU A N 1
ATOM 1029 C CA . LEU A 1 129 ? 15.187 -1.985 -21.577 1.00 97.56 129 LEU A CA 1
ATOM 1030 C C . LEU A 1 129 ? 15.366 -2.022 -23.098 1.00 97.56 129 LEU A C 1
ATOM 1032 O O . LEU A 1 129 ? 16.210 -2.762 -23.584 1.00 97.56 129 LEU A O 1
ATOM 1036 N N . GLU A 1 130 ? 14.694 -1.134 -23.836 1.00 97.06 130 GLU A N 1
ATOM 1037 C CA . GLU A 1 130 ? 14.792 -1.075 -25.299 1.00 97.06 130 GLU A CA 1
ATOM 1038 C C . GLU A 1 130 ? 16.233 -0.822 -25.775 1.00 97.06 130 GLU A C 1
ATOM 1040 O O . GLU A 1 130 ? 16.700 -1.422 -26.743 1.00 97.06 130 GLU A O 1
ATOM 1045 N N . LYS A 1 131 ? 16.979 0.048 -25.083 1.00 97.12 131 LYS A N 1
ATOM 1046 C CA . LYS A 1 131 ? 18.397 0.294 -25.392 1.00 97.12 131 LYS A CA 1
ATOM 1047 C C . LYS A 1 131 ? 19.262 -0.939 -25.141 1.00 97.12 131 LYS A C 1
ATOM 1049 O O . LYS A 1 131 ? 20.152 -1.222 -25.940 1.00 97.12 131 LYS A O 1
ATOM 1054 N N . LYS A 1 132 ? 19.017 -1.656 -24.041 1.00 97.31 132 LYS A N 1
ATOM 1055 C CA . LYS A 1 132 ? 19.733 -2.896 -23.719 1.00 97.31 132 LYS A CA 1
ATOM 1056 C C . LYS A 1 132 ? 19.410 -3.993 -24.726 1.00 97.31 132 LYS A C 1
ATOM 1058 O O . LYS A 1 132 ? 20.335 -4.638 -25.202 1.00 97.31 132 LYS A O 1
ATOM 1063 N N . ASP A 1 133 ? 18.149 -4.142 -25.112 1.00 97.12 133 ASP A N 1
ATOM 1064 C CA . ASP A 1 133 ? 17.724 -5.127 -26.106 1.00 97.12 133 ASP A CA 1
ATOM 1065 C C . ASP A 1 133 ? 18.329 -4.837 -27.485 1.00 97.12 133 ASP A C 1
ATOM 1067 O O . ASP A 1 133 ? 18.802 -5.759 -28.147 1.00 97.12 133 ASP A O 1
ATOM 1071 N N . LYS A 1 134 ? 18.414 -3.562 -27.895 1.00 96.75 134 LYS A N 1
ATOM 1072 C CA . LYS A 1 134 ? 19.123 -3.164 -29.127 1.00 96.75 134 LYS A CA 1
ATOM 1073 C C . LYS A 1 134 ? 20.607 -3.519 -29.074 1.00 96.75 134 LYS A C 1
ATOM 1075 O O . LYS A 1 134 ? 21.100 -4.173 -29.986 1.00 96.75 134 LYS A O 1
ATOM 1080 N N . ALA A 1 135 ? 21.301 -3.165 -27.992 1.00 96.62 135 ALA A N 1
ATOM 1081 C CA . ALA A 1 135 ? 22.716 -3.499 -27.828 1.00 96.62 135 ALA A CA 1
ATOM 1082 C C . ALA A 1 135 ? 22.957 -5.021 -27.789 1.00 96.62 135 ALA A C 1
ATOM 1084 O O . ALA A 1 135 ? 23.931 -5.516 -28.355 1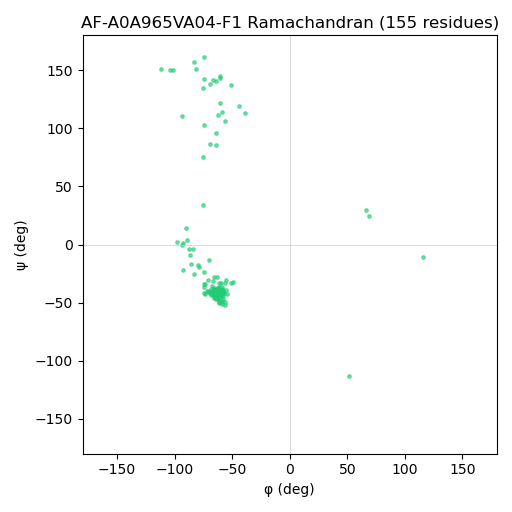.00 96.62 135 ALA A O 1
ATOM 1085 N N . LEU A 1 136 ? 22.054 -5.781 -27.159 1.00 97.56 136 LEU A N 1
ATOM 1086 C CA . LEU A 1 136 ? 22.094 -7.243 -27.151 1.00 97.56 136 LEU A CA 1
ATOM 1087 C C . LEU A 1 136 ? 21.865 -7.827 -28.550 1.00 97.56 136 LEU A C 1
ATOM 1089 O O . LEU A 1 136 ? 22.573 -8.755 -28.940 1.00 97.56 136 LEU A O 1
ATOM 1093 N N . ALA A 1 137 ? 20.921 -7.282 -29.319 1.00 97.06 137 ALA A N 1
ATOM 1094 C CA . ALA A 1 137 ? 20.669 -7.701 -30.695 1.00 97.06 137 ALA A CA 1
ATOM 1095 C C . ALA A 1 137 ? 21.866 -7.403 -31.612 1.00 97.06 137 ALA A C 1
ATOM 1097 O O . ALA A 1 137 ? 22.254 -8.256 -32.410 1.00 97.06 137 ALA A O 1
ATOM 1098 N N . GLU A 1 138 ? 22.492 -6.234 -31.466 1.00 96.12 138 GLU A N 1
ATOM 1099 C CA . GLU A 1 138 ? 23.715 -5.870 -32.188 1.00 96.12 138 GLU A CA 1
ATOM 1100 C C . GLU A 1 138 ? 24.875 -6.814 -31.837 1.00 96.12 138 GLU A C 1
ATOM 1102 O O . GLU A 1 138 ? 25.527 -7.350 -32.734 1.00 96.12 138 GLU A O 1
ATOM 1107 N N . ALA A 1 139 ? 25.088 -7.108 -30.550 1.00 97.00 139 ALA A N 1
ATOM 1108 C CA . ALA A 1 139 ? 26.098 -8.073 -30.114 1.00 97.00 139 ALA A CA 1
ATOM 1109 C C . ALA A 1 139 ? 25.831 -9.483 -30.672 1.00 97.00 139 ALA A C 1
ATOM 1111 O O . ALA A 1 139 ? 26.750 -10.147 -31.157 1.00 97.00 139 ALA A O 1
ATOM 1112 N N . ALA A 1 140 ? 24.572 -9.932 -30.666 1.00 96.56 140 ALA A N 1
ATOM 1113 C CA . ALA A 1 140 ? 24.183 -11.207 -31.260 1.00 96.56 140 ALA A CA 1
ATOM 1114 C C . ALA A 1 140 ? 24.446 -11.235 -32.776 1.00 96.56 140 ALA A C 1
ATOM 1116 O O . ALA A 1 140 ? 24.966 -12.227 -33.289 1.00 96.56 140 ALA A O 1
ATOM 1117 N N . ALA A 1 141 ? 24.151 -10.146 -33.493 1.00 96.12 141 ALA A N 1
ATOM 1118 C CA . ALA A 1 141 ? 24.430 -10.029 -34.921 1.00 96.12 141 ALA A CA 1
ATOM 1119 C C . ALA A 1 141 ? 25.937 -10.107 -35.221 1.00 96.12 141 ALA A C 1
ATOM 1121 O O . ALA A 1 141 ? 26.336 -10.831 -36.136 1.00 96.12 141 ALA A O 1
ATOM 1122 N N . LEU A 1 142 ? 26.776 -9.438 -34.420 1.00 96.56 142 LEU A N 1
ATOM 1123 C CA . LEU A 1 142 ? 28.236 -9.510 -34.542 1.00 96.56 142 LEU A CA 1
ATOM 1124 C C . LEU A 1 142 ? 28.763 -10.933 -34.308 1.00 96.56 142 LEU A C 1
ATOM 1126 O O . LEU A 1 142 ? 29.571 -11.420 -35.099 1.00 96.56 142 LEU A O 1
ATOM 1130 N N . LEU A 1 143 ? 28.263 -11.638 -33.287 1.00 96.69 143 LEU A N 1
ATOM 1131 C CA . LEU A 1 143 ? 28.636 -13.035 -33.022 1.00 96.69 143 LEU A CA 1
ATOM 1132 C C . LEU A 1 143 ? 28.229 -13.973 -34.165 1.00 96.69 143 LEU A C 1
ATOM 1134 O O . LEU A 1 143 ? 28.995 -14.853 -34.562 1.00 96.69 143 LEU A O 1
ATOM 1138 N N . ILE A 1 144 ? 27.029 -13.786 -34.722 1.00 96.06 144 ILE A N 1
ATOM 1139 C CA . ILE A 1 144 ? 26.562 -14.564 -35.876 1.00 96.06 144 ILE A CA 1
ATOM 1140 C C . ILE A 1 144 ? 27.455 -14.300 -37.091 1.00 96.06 144 ILE A C 1
ATOM 1142 O O . ILE A 1 144 ? 27.828 -15.248 -37.786 1.00 96.06 144 ILE A O 1
ATOM 1146 N N . LEU A 1 145 ? 27.809 -13.038 -37.346 1.00 95.12 145 LEU A N 1
ATOM 1147 C CA . LEU A 1 145 ? 28.678 -12.661 -38.457 1.00 95.12 145 LEU A CA 1
ATOM 1148 C C . LEU A 1 145 ? 30.074 -13.276 -38.309 1.00 95.12 145 LEU A C 1
ATOM 1150 O O . LEU A 1 145 ? 30.561 -13.889 -39.257 1.00 95.12 145 LEU A O 1
ATOM 1154 N N . GLN A 1 146 ? 30.673 -13.195 -37.119 1.00 94.69 146 GLN A N 1
ATOM 1155 C CA . GLN A 1 146 ? 31.969 -13.806 -36.817 1.00 94.69 146 GLN A CA 1
ATOM 1156 C C . GLN A 1 146 ? 31.945 -15.326 -37.026 1.00 94.69 146 GLN A C 1
ATOM 1158 O O . GLN A 1 146 ? 32.861 -15.894 -37.613 1.00 94.69 146 GLN A O 1
ATOM 1163 N N . LYS A 1 147 ? 30.874 -16.002 -36.597 1.00 94.50 147 LYS A N 1
ATOM 1164 C CA . LYS A 1 147 ? 30.725 -17.448 -36.807 1.00 94.50 147 LYS A CA 1
ATOM 116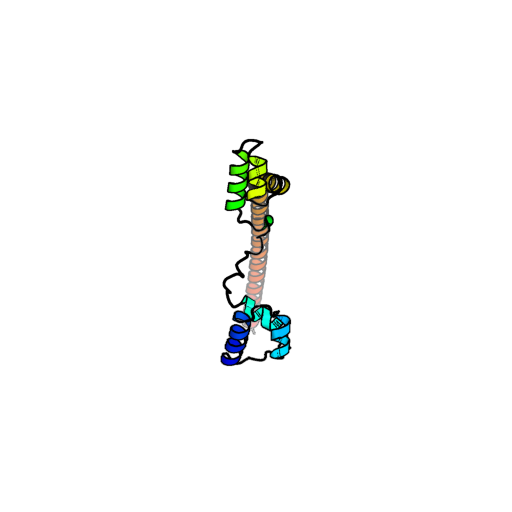5 C C . LYS A 1 147 ? 30.589 -17.806 -38.289 1.00 94.50 147 LYS A C 1
ATOM 1167 O O . LYS A 1 147 ? 31.088 -18.843 -38.717 1.00 94.50 147 LYS A O 1
ATOM 1172 N N . LYS A 1 148 ? 29.887 -16.981 -39.073 1.00 92.94 148 LYS A N 1
ATOM 1173 C CA . LYS A 1 148 ? 29.752 -17.185 -40.523 1.00 92.94 148 LYS A CA 1
ATOM 1174 C C . LYS A 1 148 ? 31.074 -16.959 -41.251 1.00 92.94 148 LYS A C 1
ATOM 1176 O O . LYS A 1 148 ? 31.407 -17.777 -42.098 1.00 92.94 148 LYS A O 1
ATOM 1181 N N . SER A 1 149 ? 31.825 -15.909 -40.912 1.00 92.50 149 SER A N 1
ATOM 1182 C CA . SER A 1 149 ? 33.125 -15.657 -41.541 1.00 92.50 149 SER A CA 1
ATOM 1183 C C . SER A 1 149 ? 34.119 -16.773 -41.230 1.00 92.50 149 SER A C 1
ATOM 1185 O O . SER A 1 149 ? 34.734 -17.291 -42.150 1.00 92.50 149 SER A O 1
ATOM 1187 N N . GLN A 1 150 ? 34.202 -17.220 -39.972 1.00 91.00 150 GLN A N 1
ATOM 1188 C CA . GLN A 1 150 ? 35.052 -18.352 -39.589 1.00 91.00 150 GLN A CA 1
ATOM 1189 C C . GLN A 1 150 ? 34.755 -19.607 -40.410 1.00 91.00 150 GLN A C 1
ATOM 1191 O O . GLN A 1 150 ? 35.686 -20.258 -40.854 1.00 91.00 150 GLN A O 1
ATOM 1196 N N . ARG A 1 151 ? 33.477 -19.933 -40.649 1.00 90.19 151 ARG A N 1
ATOM 1197 C CA . ARG A 1 151 ? 33.106 -21.080 -41.495 1.00 90.19 151 ARG A CA 1
ATOM 1198 C C . ARG A 1 151 ? 33.590 -20.925 -42.932 1.00 90.19 151 ARG A C 1
ATOM 1200 O O . ARG A 1 151 ? 34.187 -21.849 -43.451 1.00 90.19 151 ARG A O 1
ATOM 1207 N N . LEU A 1 152 ? 33.375 -19.756 -43.539 1.00 87.94 152 LEU A N 1
ATOM 1208 C CA . LEU A 1 152 ? 33.820 -19.504 -44.913 1.00 87.94 152 LEU A CA 1
ATOM 1209 C C . LEU A 1 152 ? 35.342 -19.637 -45.059 1.00 87.94 152 LEU A C 1
ATOM 1211 O O . LEU A 1 152 ? 35.797 -20.220 -46.027 1.00 87.94 152 LEU A O 1
ATOM 1215 N N . PHE A 1 153 ? 36.114 -19.145 -44.087 1.00 83.12 153 PHE A N 1
ATOM 1216 C CA . PHE A 1 153 ? 37.578 -19.238 -44.124 1.00 83.12 153 PHE A CA 1
ATOM 1217 C C . PHE A 1 153 ? 38.136 -20.611 -43.709 1.00 83.12 153 PHE A C 1
ATOM 1219 O O . PHE A 1 153 ? 39.296 -20.880 -43.985 1.00 83.12 153 PHE A O 1
ATOM 1226 N N . LEU A 1 154 ? 37.352 -21.460 -43.035 1.00 71.31 154 LEU A N 1
ATOM 1227 C CA . LEU A 1 154 ? 37.754 -22.820 -42.643 1.00 71.31 154 LEU A CA 1
ATOM 1228 C C . LEU A 1 154 ? 37.359 -23.885 -43.676 1.00 71.31 154 LEU A C 1
ATOM 1230 O O . LEU A 1 154 ? 37.954 -24.952 -43.674 1.00 71.31 154 LEU A O 1
ATOM 1234 N N . ASP A 1 155 ? 36.371 -23.612 -44.532 1.00 59.56 155 ASP A N 1
ATOM 1235 C CA . ASP A 1 155 ? 35.953 -24.514 -45.617 1.00 59.56 155 ASP A CA 1
ATOM 1236 C C . ASP A 1 155 ? 36.823 -24.354 -46.893 1.00 59.56 155 ASP A C 1
ATOM 1238 O O . ASP A 1 155 ? 36.625 -25.087 -47.863 1.00 59.56 155 ASP A O 1
ATOM 1242 N N . GLU A 1 156 ? 37.767 -23.399 -46.918 1.00 54.00 156 GLU A N 1
ATOM 1243 C CA . GLU A 1 156 ? 38.708 -23.157 -48.033 1.00 54.00 156 GLU A CA 1
ATOM 1244 C C . GLU A 1 156 ? 40.111 -23.788 -47.828 1.00 54.00 156 GLU A C 1
ATOM 1246 O O . GLU A 1 156 ? 40.964 -23.656 -48.710 1.00 54.00 156 GLU A O 1
ATOM 1251 N N . GLU A 1 157 ? 40.342 -24.511 -46.722 1.00 45.56 157 GLU A N 1
ATOM 1252 C CA . GLU A 1 157 ? 41.497 -25.415 -46.504 1.00 45.56 157 GLU A CA 1
ATOM 1253 C C . GLU A 1 157 ? 41.078 -26.892 -46.600 1.00 45.56 157 GLU A C 1
ATOM 1255 O O . GLU A 1 157 ? 41.858 -27.687 -47.179 1.00 45.56 157 GLU A O 1
#